Protein AF-A0A6B3FNF9-F1 (afdb_monomer_lite)

Radius of gyration: 13.54 Å; chains: 1; bounding box: 30×28×35 Å

Sequence (80 aa):
QVSAERVSQVRRIVAAHLRHWSLDLHVRPVCRALDELLTNVHRHVGDGNSCV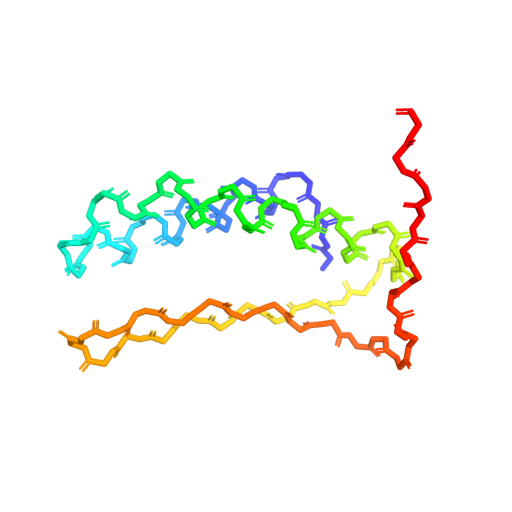LELRWTGRHVTVSVADNSARMPRLLPAG

pLDDT: mean 84.39, std 12.55, range [48.88, 97.44]

Structure (mmCIF, N/CA/C/O backbone):
data_AF-A0A6B3FNF9-F1
#
_entry.id   AF-A0A6B3FNF9-F1
#
loop_
_atom_site.group_PDB
_atom_site.id
_atom_site.type_symbol
_atom_site.label_atom_id
_atom_site.label_alt_id
_atom_site.label_comp_id
_atom_site.label_asym_id
_atom_site.label_entity_id
_atom_site.label_seq_id
_atom_site.pdbx_PDB_ins_code
_atom_site.Cartn_x
_atom_site.Cartn_y
_atom_site.Cartn_z
_atom_site.occupancy
_atom_site.B_iso_or_equiv
_atom_site.auth_seq_id
_atom_site.auth_comp_id
_atom_site.auth_asym_id
_atom_site.auth_atom_id
_atom_site.pdbx_PDB_model_num
ATOM 1 N N . GLN A 1 1 ? 14.269 4.911 -6.227 1.00 57.56 1 GLN A N 1
ATOM 2 C CA . GLN A 1 1 ? 14.769 3.613 -6.714 1.00 57.56 1 GLN A CA 1
ATOM 3 C C . GLN A 1 1 ? 14.247 2.508 -5.813 1.00 57.56 1 GLN A C 1
ATOM 5 O O . GLN A 1 1 ? 14.335 2.636 -4.593 1.00 57.56 1 GLN A O 1
ATOM 10 N N . VAL A 1 2 ? 13.664 1.472 -6.414 1.00 61.84 2 VAL A N 1
ATOM 11 C CA . VAL A 1 2 ? 13.181 0.274 -5.716 1.00 61.84 2 VAL A CA 1
ATOM 12 C C . VAL A 1 2 ? 14.379 -0.651 -5.486 1.00 61.84 2 VAL A C 1
ATOM 14 O O . VAL A 1 2 ? 14.931 -1.182 -6.439 1.00 61.84 2 VAL A O 1
ATOM 17 N N . SER A 1 3 ? 14.811 -0.801 -4.233 1.00 69.62 3 SER A N 1
ATOM 18 C CA . SER A 1 3 ? 15.859 -1.743 -3.807 1.00 69.62 3 SER A CA 1
ATOM 19 C C . SER A 1 3 ? 15.329 -2.640 -2.685 1.00 69.62 3 SER A C 1
ATOM 21 O O . SER A 1 3 ? 14.394 -2.252 -1.984 1.00 69.62 3 SER A O 1
ATOM 23 N N . ALA A 1 4 ? 15.914 -3.824 -2.471 1.00 70.62 4 ALA A N 1
ATOM 24 C CA . ALA A 1 4 ? 15.460 -4.761 -1.431 1.00 70.62 4 ALA A CA 1
ATOM 25 C C . ALA A 1 4 ? 15.449 -4.142 -0.015 1.00 70.62 4 ALA A C 1
ATOM 27 O O . ALA A 1 4 ? 14.539 -4.383 0.786 1.00 70.62 4 ALA A O 1
ATOM 28 N N . GLU A 1 5 ? 16.425 -3.281 0.278 1.00 76.69 5 GLU A N 1
ATOM 29 C CA . GLU A 1 5 ? 16.487 -2.526 1.530 1.00 76.69 5 GLU A CA 1
ATOM 30 C C . GLU A 1 5 ? 15.337 -1.511 1.638 1.00 76.69 5 GLU A C 1
ATOM 32 O O . GLU A 1 5 ? 14.649 -1.451 2.661 1.00 76.69 5 GLU A O 1
ATOM 37 N N . ARG A 1 6 ? 15.054 -0.769 0.556 1.00 81.50 6 ARG A N 1
ATOM 38 C CA . ARG A 1 6 ? 13.915 0.161 0.486 1.00 81.50 6 ARG A CA 1
ATOM 39 C C . ARG A 1 6 ? 12.585 -0.568 0.653 1.00 81.50 6 ARG A C 1
ATOM 41 O O . ARG A 1 6 ? 11.731 -0.080 1.386 1.00 81.50 6 ARG A O 1
ATOM 48 N N . VAL A 1 7 ? 12.416 -1.738 0.036 1.00 82.69 7 VAL A N 1
ATOM 49 C CA . VAL A 1 7 ? 11.210 -2.574 0.185 1.00 82.69 7 VAL A CA 1
ATOM 50 C C . VAL A 1 7 ? 11.018 -2.974 1.649 1.00 82.69 7 VAL A C 1
ATOM 52 O O . VAL A 1 7 ? 9.943 -2.776 2.218 1.00 82.69 7 VAL A O 1
ATOM 55 N N . SER A 1 8 ? 12.081 -3.445 2.302 1.00 87.00 8 SER A N 1
ATOM 56 C CA . SER A 1 8 ? 12.046 -3.796 3.725 1.00 87.00 8 SER A CA 1
ATOM 57 C C . SER A 1 8 ? 11.699 -2.591 4.607 1.00 87.00 8 SER A C 1
ATOM 59 O O . SER A 1 8 ? 10.868 -2.697 5.512 1.00 87.00 8 SER A O 1
ATOM 61 N N . GLN A 1 9 ? 12.274 -1.418 4.325 1.00 90.44 9 GLN A N 1
ATOM 62 C CA . GLN A 1 9 ? 11.964 -0.177 5.037 1.00 90.44 9 GLN A CA 1
ATOM 63 C C . GLN A 1 9 ? 10.491 0.222 4.875 1.00 90.44 9 GLN A C 1
ATOM 65 O O . GLN A 1 9 ? 9.829 0.522 5.871 1.00 90.44 9 GLN A O 1
ATOM 70 N N . VAL A 1 10 ? 9.970 0.180 3.647 1.00 90.25 10 VAL A N 1
ATOM 71 C CA . VAL A 1 10 ? 8.575 0.507 3.324 1.00 90.25 10 VAL A CA 1
ATOM 72 C C . VAL A 1 10 ? 7.611 -0.413 4.070 1.00 90.25 10 VAL A C 1
ATOM 74 O O . VAL A 1 10 ? 6.671 0.076 4.697 1.00 90.25 10 VAL A O 1
ATOM 77 N N . ARG A 1 11 ? 7.874 -1.725 4.112 1.00 91.94 11 ARG A N 1
ATOM 78 C CA . ARG A 1 11 ? 7.050 -2.674 4.884 1.00 91.94 11 ARG A CA 1
ATOM 79 C C . ARG A 1 11 ? 6.969 -2.311 6.359 1.00 91.94 11 ARG A C 1
ATOM 81 O O . ARG A 1 11 ? 5.889 -2.370 6.940 1.00 91.94 11 ARG A O 1
ATOM 88 N N . ARG A 1 12 ? 8.092 -1.928 6.977 1.00 94.69 12 ARG A N 1
ATOM 89 C CA . ARG A 1 12 ? 8.104 -1.522 8.393 1.00 94.69 12 ARG A CA 1
ATOM 90 C C . ARG A 1 12 ? 7.265 -0.268 8.623 1.00 94.69 12 ARG A C 1
ATOM 92 O O . ARG A 1 12 ? 6.521 -0.228 9.597 1.00 94.69 12 ARG A O 1
ATOM 99 N N . ILE A 1 13 ? 7.361 0.719 7.728 1.00 95.25 13 ILE A N 1
ATOM 100 C CA . ILE A 1 13 ? 6.585 1.966 7.808 1.00 95.25 13 ILE A CA 1
ATOM 101 C C . ILE A 1 13 ? 5.089 1.667 7.679 1.00 95.25 13 ILE A C 1
ATOM 103 O O . ILE A 1 13 ? 4.301 2.084 8.525 1.00 95.25 13 ILE A O 1
ATOM 107 N N . VAL A 1 14 ? 4.691 0.877 6.679 1.00 95.44 14 VAL A N 1
ATOM 108 C CA . VAL A 1 14 ? 3.281 0.508 6.489 1.00 95.44 14 VAL A CA 1
ATOM 109 C C . VAL A 1 14 ? 2.756 -0.303 7.669 1.00 95.44 14 VAL A C 1
ATOM 111 O O . VAL A 1 14 ? 1.676 -0.013 8.177 1.00 95.44 14 VAL A O 1
ATOM 114 N N . ALA A 1 15 ? 3.525 -1.275 8.164 1.00 96.62 15 ALA A N 1
ATOM 115 C CA . ALA A 1 15 ? 3.145 -2.040 9.346 1.00 96.62 15 ALA A CA 1
ATOM 116 C C . ALA A 1 15 ? 2.958 -1.139 10.578 1.00 96.62 15 ALA A C 1
ATOM 118 O O . ALA A 1 15 ? 2.036 -1.369 11.357 1.00 96.62 15 ALA A O 1
ATOM 119 N N . ALA A 1 16 ? 3.796 -0.113 10.755 1.00 97.44 16 ALA A N 1
ATOM 120 C CA . ALA A 1 16 ? 3.643 0.853 11.840 1.00 97.44 16 ALA A CA 1
ATOM 121 C C . ALA A 1 16 ? 2.339 1.658 11.713 1.00 97.44 16 ALA A C 1
ATOM 123 O O . ALA A 1 16 ? 1.599 1.750 12.690 1.00 97.44 16 ALA A O 1
ATOM 124 N N . HIS A 1 17 ? 2.008 2.164 10.520 1.00 97.12 17 HIS A N 1
ATOM 125 C CA . HIS A 1 17 ? 0.745 2.879 10.291 1.00 97.12 17 HIS A CA 1
ATOM 126 C C . HIS A 1 17 ? -0.486 1.997 10.517 1.00 97.12 17 HIS A C 1
ATOM 128 O O . HIS A 1 17 ? -1.429 2.418 11.180 1.00 97.12 17 HIS A O 1
ATOM 134 N N . LEU A 1 18 ? -0.468 0.754 10.027 1.00 97.25 18 LEU A N 1
ATOM 135 C CA . LEU A 1 18 ? -1.578 -0.178 10.232 1.00 97.25 18 LEU A CA 1
ATOM 136 C C . LEU A 1 18 ? -1.805 -0.474 11.716 1.00 97.25 18 LEU A C 1
ATOM 138 O O . LEU A 1 18 ? -2.943 -0.436 12.169 1.00 97.25 18 LEU A O 1
ATOM 142 N N . ARG A 1 19 ? -0.738 -0.708 12.489 1.00 97.12 19 ARG A N 1
ATOM 143 C CA . ARG A 1 19 ? -0.850 -0.890 13.946 1.00 97.12 19 ARG A CA 1
ATOM 144 C C . ARG A 1 19 ? -1.339 0.371 14.645 1.00 97.12 19 ARG A C 1
ATOM 146 O O . ARG A 1 19 ? -2.176 0.291 15.533 1.00 97.12 19 ARG A O 1
ATOM 153 N N . HIS A 1 20 ? -0.866 1.539 14.218 1.00 96.62 20 HIS A N 1
ATOM 154 C CA . HIS A 1 20 ? -1.334 2.814 14.754 1.00 96.62 20 HIS A CA 1
ATOM 155 C C . HIS A 1 20 ? -2.845 3.016 14.540 1.00 96.62 20 HIS A C 1
ATOM 157 O O . HIS A 1 20 ? -3.519 3.575 15.400 1.00 96.62 20 HIS A O 1
ATOM 163 N N . TRP A 1 21 ? -3.402 2.496 13.444 1.00 96.94 21 TRP A N 1
ATOM 164 C CA . TRP A 1 21 ? -4.846 2.486 13.182 1.00 96.94 21 TRP A CA 1
ATOM 165 C C . TRP A 1 21 ? -5.589 1.272 13.760 1.00 96.94 21 TRP A C 1
ATOM 167 O O . TRP A 1 21 ? -6.764 1.088 13.454 1.00 96.94 21 TRP A O 1
ATOM 177 N N . SER A 1 22 ? -4.939 0.453 14.596 1.00 96.62 22 SER A N 1
ATOM 178 C CA . SER A 1 22 ? -5.501 -0.784 15.171 1.00 96.62 22 SER A CA 1
ATOM 179 C C . SER A 1 22 ? -5.930 -1.825 14.120 1.00 96.62 22 SER A C 1
ATOM 181 O O . SER A 1 22 ? -6.907 -2.552 14.290 1.00 96.62 22 SER A O 1
ATOM 183 N N . LEU A 1 23 ? -5.203 -1.899 13.001 1.00 96.69 23 LEU A N 1
ATOM 184 C CA . LEU A 1 23 ? -5.441 -2.819 11.884 1.00 96.69 23 LEU A CA 1
ATOM 185 C C . LEU A 1 23 ? -4.433 -3.981 11.854 1.00 96.69 23 LEU A C 1
ATOM 187 O O . LEU A 1 23 ? -4.021 -4.418 10.780 1.00 96.69 23 LEU A O 1
ATOM 191 N N . ASP A 1 24 ? -4.034 -4.515 13.007 1.00 96.81 24 ASP A N 1
ATOM 192 C CA . ASP A 1 24 ? -2.995 -5.549 13.152 1.00 96.81 24 ASP A CA 1
ATOM 193 C C . ASP A 1 24 ? -3.201 -6.779 12.254 1.00 96.81 24 ASP A C 1
ATOM 195 O O . ASP A 1 24 ? -2.254 -7.282 11.643 1.00 96.81 24 ASP A O 1
ATOM 199 N N . LEU A 1 25 ? -4.451 -7.225 12.100 1.00 96.12 25 LEU A N 1
ATOM 200 C CA . LEU A 1 25 ? -4.804 -8.359 11.237 1.00 96.12 25 LEU A CA 1
ATOM 201 C C . LEU A 1 25 ? -4.494 -8.101 9.751 1.00 96.12 25 LEU A C 1
ATOM 203 O O . LEU A 1 25 ? -4.242 -9.045 9.002 1.00 96.12 25 LEU A O 1
ATOM 207 N N . HIS A 1 26 ? -4.446 -6.835 9.333 1.00 95.81 26 HIS A N 1
ATOM 208 C CA . HIS A 1 26 ? -4.173 -6.428 7.955 1.00 95.81 26 HIS A CA 1
ATOM 209 C C . HIS A 1 26 ? -2.677 -6.292 7.659 1.00 95.81 26 HIS A C 1
ATOM 211 O O . HIS A 1 26 ? -2.295 -6.244 6.491 1.00 95.81 26 HIS A O 1
ATOM 217 N N . VAL A 1 27 ? -1.808 -6.287 8.679 1.00 95.69 27 VAL A N 1
ATOM 218 C CA . VAL A 1 27 ? -0.358 -6.109 8.494 1.00 95.69 27 VAL A CA 1
ATOM 219 C C . VAL A 1 27 ? 0.213 -7.163 7.550 1.00 95.69 27 VAL A C 1
ATOM 221 O O . VAL A 1 27 ? 0.900 -6.819 6.591 1.00 95.69 27 VAL A O 1
ATOM 224 N N . ARG A 1 28 ? -0.095 -8.445 7.779 1.00 95.38 28 ARG A N 1
ATOM 225 C CA . ARG A 1 28 ? 0.404 -9.541 6.933 1.00 95.38 28 ARG A 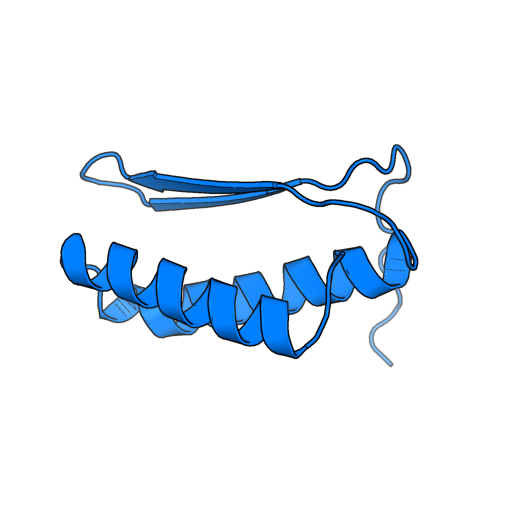CA 1
ATOM 226 C C . ARG A 1 28 ? -0.080 -9.455 5.478 1.00 95.38 28 ARG A C 1
ATOM 228 O O . ARG A 1 28 ? 0.783 -9.432 4.601 1.00 95.38 28 ARG A O 1
ATOM 235 N N . PRO A 1 29 ? -1.395 -9.404 5.187 1.00 94.69 29 PRO A N 1
ATOM 236 C CA . PRO A 1 29 ? -1.867 -9.361 3.804 1.00 94.69 29 PRO A CA 1
ATOM 237 C C . PRO A 1 29 ? -1.420 -8.093 3.067 1.00 94.69 29 PRO A C 1
ATOM 239 O O . PRO A 1 29 ? -1.022 -8.189 1.910 1.00 94.69 29 PRO A O 1
ATOM 242 N N . VAL A 1 30 ? -1.392 -6.930 3.730 1.00 94.00 30 VAL A N 1
ATOM 243 C CA . VAL A 1 30 ? -0.926 -5.683 3.103 1.00 94.00 30 VAL A CA 1
ATOM 244 C C . VAL A 1 30 ? 0.571 -5.730 2.800 1.00 94.00 30 VAL A C 1
ATOM 246 O O . VAL A 1 30 ? 0.969 -5.364 1.699 1.00 94.00 30 VAL A O 1
ATOM 249 N N . CYS A 1 31 ? 1.408 -6.214 3.726 1.00 93.31 31 CYS A N 1
ATOM 250 C CA . CYS A 1 31 ? 2.841 -6.362 3.451 1.00 93.31 31 CYS A CA 1
ATOM 251 C C . CYS A 1 31 ? 3.095 -7.297 2.266 1.00 93.31 31 CYS A C 1
ATOM 253 O O . CYS A 1 31 ? 3.945 -6.994 1.438 1.00 93.31 31 CYS A O 1
ATOM 255 N N . ARG A 1 32 ? 2.337 -8.397 2.164 1.00 92.88 32 ARG A N 1
ATOM 256 C CA . ARG A 1 32 ? 2.446 -9.325 1.034 1.00 92.88 32 ARG A CA 1
ATOM 257 C C . ARG A 1 32 ? 2.046 -8.660 -0.283 1.00 92.88 32 ARG A C 1
ATOM 259 O O . ARG A 1 32 ? 2.771 -8.774 -1.258 1.00 92.88 32 ARG A O 1
ATOM 266 N N . ALA A 1 33 ? 0.923 -7.940 -0.308 1.00 91.38 33 ALA A N 1
ATOM 267 C CA . ALA A 1 33 ? 0.493 -7.214 -1.503 1.00 91.38 33 ALA A CA 1
ATOM 268 C C . ALA A 1 33 ? 1.527 -6.160 -1.935 1.00 91.38 33 ALA A C 1
ATOM 270 O O . ALA A 1 33 ? 1.778 -5.992 -3.124 1.00 91.38 33 ALA A O 1
ATOM 271 N N . LEU A 1 34 ? 2.163 -5.484 -0.974 1.00 90.94 34 LEU A N 1
ATOM 272 C CA . LEU A 1 34 ? 3.239 -4.534 -1.251 1.00 90.94 34 LEU A CA 1
ATOM 273 C C . LEU A 1 34 ? 4.472 -5.192 -1.858 1.00 90.94 34 LEU A C 1
ATOM 275 O O . LEU A 1 34 ? 5.039 -4.617 -2.781 1.00 90.94 34 LEU A O 1
ATOM 279 N N . ASP A 1 35 ? 4.873 -6.367 -1.366 1.00 90.06 35 ASP A N 1
ATOM 280 C CA . ASP A 1 35 ? 5.982 -7.121 -1.957 1.00 90.06 35 ASP A CA 1
ATOM 281 C C . ASP A 1 35 ? 5.706 -7.384 -3.443 1.00 90.06 35 ASP A C 1
ATOM 283 O O . ASP A 1 35 ? 6.511 -7.011 -4.291 1.00 90.06 35 ASP A O 1
ATOM 287 N N . GLU A 1 36 ? 4.529 -7.925 -3.764 1.00 89.00 36 GLU A N 1
ATOM 288 C CA . GLU A 1 36 ? 4.146 -8.246 -5.144 1.00 89.00 36 GLU A CA 1
ATOM 289 C C . GLU A 1 36 ? 4.096 -7.001 -6.041 1.00 89.00 36 GLU A C 1
ATOM 291 O O . GLU A 1 36 ? 4.629 -7.000 -7.153 1.00 89.00 36 GLU A O 1
ATOM 296 N N . LEU A 1 37 ? 3.495 -5.907 -5.558 1.00 87.81 37 LEU A N 1
ATOM 297 C CA . LEU A 1 37 ? 3.403 -4.660 -6.318 1.00 87.81 37 LEU A CA 1
ATOM 298 C C . LEU A 1 37 ? 4.784 -4.045 -6.569 1.00 87.81 37 LEU A C 1
ATOM 300 O O . LEU A 1 37 ? 5.082 -3.645 -7.693 1.00 87.81 37 LEU A O 1
ATOM 304 N N . LEU A 1 38 ? 5.654 -4.002 -5.558 1.00 85.00 38 LEU A N 1
ATOM 305 C CA . LEU A 1 38 ? 6.997 -3.435 -5.693 1.00 85.00 38 LEU A CA 1
ATOM 306 C C . LEU A 1 38 ? 7.913 -4.322 -6.545 1.00 85.00 38 LEU A C 1
ATOM 308 O O . LEU A 1 38 ? 8.700 -3.799 -7.336 1.00 85.00 38 LEU A O 1
ATOM 312 N N . THR A 1 39 ? 7.789 -5.649 -6.448 1.00 83.56 39 THR A N 1
ATOM 313 C CA . THR A 1 39 ? 8.470 -6.583 -7.355 1.00 83.56 39 THR A CA 1
ATOM 314 C C . THR A 1 39 ? 7.999 -6.389 -8.793 1.00 83.56 39 THR A C 1
ATOM 316 O O . THR A 1 39 ? 8.830 -6.377 -9.704 1.00 83.56 39 THR A O 1
ATOM 319 N N . ASN A 1 40 ? 6.699 -6.172 -9.012 1.00 82.94 40 ASN A N 1
ATOM 320 C CA . ASN A 1 40 ? 6.174 -5.862 -10.338 1.00 82.94 40 ASN A CA 1
ATOM 321 C C . ASN A 1 40 ? 6.747 -4.558 -10.896 1.00 82.94 40 ASN A C 1
ATOM 323 O O . ASN A 1 40 ? 7.175 -4.557 -12.050 1.00 82.94 40 ASN A O 1
ATOM 327 N N . VAL A 1 41 ? 6.822 -3.493 -10.094 1.00 81.94 41 VAL A N 1
ATOM 328 C CA . VAL A 1 41 ? 7.459 -2.230 -10.503 1.00 81.94 41 VAL A CA 1
ATOM 329 C C . VAL A 1 41 ? 8.919 -2.464 -10.882 1.00 81.94 41 VAL A C 1
ATOM 331 O O . VAL A 1 41 ? 9.337 -2.097 -11.977 1.00 81.94 41 VAL A O 1
ATOM 334 N N . HIS A 1 42 ? 9.693 -3.127 -10.019 1.00 79.31 42 HIS A N 1
ATOM 335 C CA . HIS A 1 42 ? 11.109 -3.384 -10.284 1.00 79.31 42 HIS A CA 1
ATOM 336 C C . HIS A 1 42 ? 11.317 -4.180 -11.584 1.00 79.31 42 HIS A C 1
ATOM 338 O O . HIS A 1 42 ? 12.153 -3.812 -12.405 1.00 79.31 42 HIS A O 1
ATOM 344 N N . ARG A 1 43 ? 10.507 -5.224 -11.817 1.00 76.56 43 ARG A N 1
ATOM 345 C CA . ARG A 1 43 ? 10.616 -6.082 -13.006 1.00 76.56 43 ARG A CA 1
ATOM 346 C C . ARG A 1 43 ? 10.221 -5.378 -14.307 1.00 76.56 43 ARG A C 1
ATOM 348 O O . ARG A 1 43 ? 10.843 -5.630 -15.333 1.00 76.56 43 ARG A O 1
ATOM 355 N N . HIS A 1 44 ? 9.172 -4.554 -14.294 1.00 75.25 44 HIS A N 1
ATOM 356 C CA . HIS A 1 44 ? 8.577 -4.021 -15.529 1.00 75.25 44 HIS A CA 1
ATOM 357 C C . HIS A 1 44 ? 9.021 -2.600 -15.876 1.00 75.25 44 HIS A C 1
ATOM 359 O O . HIS A 1 44 ? 8.935 -2.206 -17.039 1.00 75.25 44 HIS A O 1
ATOM 365 N N . VAL A 1 45 ? 9.476 -1.831 -14.888 1.00 71.69 45 VAL A N 1
ATOM 366 C CA . VAL A 1 45 ? 9.811 -0.411 -15.050 1.00 71.69 45 VAL A CA 1
ATOM 367 C C . VAL A 1 45 ? 11.332 -0.203 -15.117 1.00 71.69 45 VAL A C 1
ATOM 369 O O . VAL A 1 45 ? 11.789 0.782 -15.692 1.00 71.69 45 VAL A O 1
ATOM 372 N N . GLY A 1 46 ? 12.128 -1.160 -14.628 1.00 65.81 46 GLY A N 1
ATOM 373 C CA . GLY A 1 46 ? 13.590 -1.139 -14.707 1.00 65.81 46 GLY A CA 1
ATOM 374 C C . GLY A 1 46 ? 14.262 -0.203 -13.697 1.00 65.81 46 GLY A C 1
ATOM 375 O O . GLY A 1 46 ? 13.611 0.541 -12.955 1.00 65.81 46 GLY A O 1
ATOM 376 N N . ASP A 1 47 ? 15.593 -0.260 -13.654 1.00 65.06 47 ASP A N 1
ATOM 377 C CA . ASP A 1 47 ? 16.400 0.503 -12.701 1.00 65.06 47 ASP A CA 1
ATOM 378 C C . ASP A 1 47 ? 16.322 2.018 -12.944 1.00 65.06 47 ASP A C 1
ATOM 380 O O . ASP A 1 47 ? 16.199 2.497 -14.068 1.00 65.06 47 ASP A O 1
ATOM 384 N N . GLY A 1 48 ? 16.394 2.795 -11.858 1.00 64.75 48 GLY A N 1
ATOM 385 C CA . GLY A 1 48 ? 16.371 4.263 -11.907 1.00 64.75 48 GLY A CA 1
ATOM 386 C C . GLY A 1 48 ? 14.988 4.906 -11.775 1.00 64.75 48 GLY A C 1
ATOM 387 O O . GLY A 1 48 ? 14.913 6.090 -11.454 1.00 64.75 48 GLY A O 1
ATOM 388 N N . ASN A 1 49 ? 13.903 4.140 -11.904 1.00 69.81 49 ASN A N 1
ATOM 389 C CA . ASN A 1 49 ? 12.551 4.680 -11.786 1.00 69.81 49 ASN A CA 1
ATOM 390 C C . ASN A 1 49 ? 12.073 4.841 -10.329 1.00 69.81 49 ASN A C 1
ATOM 392 O O . ASN A 1 49 ? 12.535 4.176 -9.386 1.00 69.81 49 ASN A O 1
ATOM 396 N N . SER A 1 50 ? 11.174 5.807 -10.132 1.00 77.88 50 SER A N 1
ATOM 397 C CA . SER A 1 50 ? 10.503 6.082 -8.863 1.00 77.88 50 SER A CA 1
ATOM 398 C C . SER A 1 50 ? 9.086 5.515 -8.884 1.00 77.88 50 SER A C 1
ATOM 400 O O . SER A 1 50 ? 8.423 5.477 -9.915 1.00 77.88 50 SER A O 1
ATOM 402 N N . CYS A 1 51 ? 8.624 5.079 -7.717 1.00 85.62 51 CYS A N 1
ATOM 403 C CA . CYS A 1 51 ? 7.234 4.725 -7.490 1.00 85.62 51 CYS A CA 1
ATOM 404 C C . CYS A 1 51 ? 6.725 5.456 -6.253 1.00 85.62 51 CYS A C 1
ATOM 406 O O . CYS A 1 51 ? 7.482 5.721 -5.313 1.00 85.62 51 CYS A O 1
ATOM 408 N N . VAL A 1 52 ? 5.437 5.759 -6.256 1.00 89.19 52 VAL A N 1
ATOM 409 C CA . VAL A 1 52 ? 4.715 6.380 -5.156 1.00 89.19 52 VAL A CA 1
ATOM 410 C C . VAL A 1 52 ? 3.880 5.307 -4.479 1.00 89.19 52 VAL A C 1
ATOM 412 O O . VAL A 1 52 ? 3.153 4.566 -5.137 1.00 89.19 52 VAL A O 1
ATOM 415 N N . LEU A 1 53 ? 4.000 5.226 -3.158 1.00 91.06 53 LEU A N 1
ATOM 416 C CA . LEU A 1 53 ? 3.120 4.433 -2.315 1.00 91.06 53 LEU A CA 1
ATOM 417 C C . LEU A 1 53 ? 2.175 5.383 -1.585 1.00 91.06 53 LEU A C 1
ATOM 419 O O . LEU A 1 53 ? 2.629 6.235 -0.823 1.00 91.06 53 LEU A O 1
ATOM 423 N N . GLU A 1 54 ? 0.877 5.192 -1.778 1.00 93.69 54 GLU A N 1
ATOM 424 C CA . GLU A 1 54 ? -0.165 5.884 -1.031 1.00 93.69 54 GLU A CA 1
ATOM 425 C C . GLU A 1 54 ? -0.852 4.911 -0.072 1.00 93.69 54 GLU A C 1
ATOM 427 O O . GLU A 1 54 ? -1.271 3.814 -0.453 1.00 93.69 54 GLU A O 1
ATOM 432 N N . LEU A 1 55 ? -0.974 5.334 1.185 1.00 94.69 55 LEU A N 1
ATOM 433 C CA . LEU A 1 55 ? -1.707 4.621 2.217 1.00 94.69 55 LEU A CA 1
ATOM 434 C C . LEU A 1 55 ? -2.804 5.535 2.760 1.00 94.69 55 LEU A C 1
ATOM 436 O O . LEU A 1 55 ? -2.518 6.552 3.390 1.00 94.69 55 LEU A O 1
ATOM 440 N N . ARG A 1 56 ? -4.061 5.153 2.537 1.00 95.56 56 ARG A N 1
ATOM 441 C CA . ARG A 1 56 ? -5.228 5.956 2.910 1.00 95.56 56 ARG A CA 1
ATOM 442 C C . ARG A 1 56 ? -6.142 5.169 3.837 1.00 95.56 56 ARG A C 1
ATOM 444 O O . ARG A 1 56 ? -6.545 4.056 3.510 1.00 95.56 56 ARG A O 1
ATOM 451 N N . TRP A 1 57 ? -6.505 5.768 4.967 1.00 95.31 57 TRP A N 1
ATOM 452 C CA . TRP A 1 57 ? -7.422 5.193 5.950 1.00 95.31 57 TRP A CA 1
ATOM 453 C C . TRP A 1 57 ? -8.608 6.120 6.186 1.00 95.31 57 TRP A C 1
ATOM 455 O O . TRP A 1 57 ? -8.429 7.311 6.424 1.00 95.31 57 TRP A O 1
ATO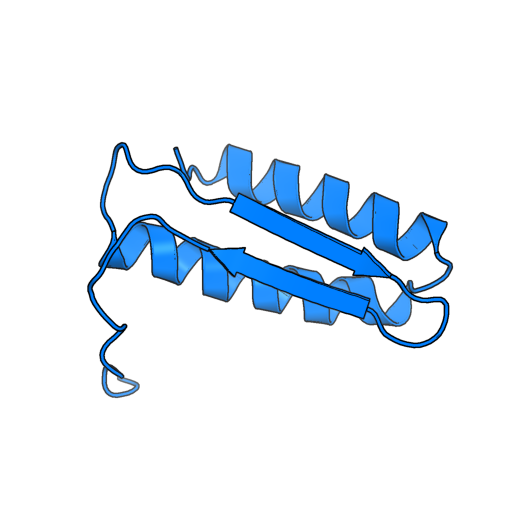M 465 N N . THR A 1 58 ? -9.823 5.574 6.125 1.00 95.44 58 THR A N 1
ATOM 466 C CA . THR A 1 58 ? -11.063 6.355 6.290 1.00 95.44 58 THR A CA 1
ATOM 467 C C . THR A 1 58 ? -11.787 6.093 7.610 1.00 95.44 58 THR A C 1
ATOM 469 O O . THR A 1 58 ? -12.946 6.471 7.745 1.00 95.44 58 THR A O 1
ATOM 472 N N . GLY A 1 59 ? -11.195 5.332 8.534 1.00 93.31 59 GLY A N 1
ATOM 473 C CA . GLY A 1 59 ? -11.910 4.781 9.695 1.00 93.31 59 GLY A CA 1
ATOM 474 C C . GLY A 1 59 ? -12.691 3.491 9.405 1.00 93.31 59 GLY A C 1
ATOM 475 O O . GLY A 1 59 ? -13.095 2.801 10.335 1.00 93.31 59 GLY A O 1
ATOM 476 N N . ARG A 1 60 ? -12.886 3.138 8.126 1.00 93.81 60 ARG A N 1
ATOM 477 C CA . ARG A 1 60 ? -13.633 1.939 7.701 1.00 93.81 60 ARG A CA 1
ATOM 478 C C . ARG A 1 60 ? -12.889 1.096 6.675 1.00 93.81 60 ARG A C 1
ATOM 480 O O . ARG A 1 60 ? -12.958 -0.126 6.728 1.00 93.81 60 ARG A O 1
ATOM 487 N N . HIS A 1 61 ? -12.187 1.743 5.749 1.00 93.44 61 HIS A N 1
ATOM 488 C CA . HIS A 1 61 ? -11.445 1.066 4.694 1.00 93.44 61 HIS A CA 1
ATOM 489 C C . HIS A 1 61 ? -10.012 1.574 4.652 1.00 93.44 61 HIS A C 1
ATOM 491 O O . HIS A 1 61 ? -9.773 2.783 4.747 1.00 93.44 61 HIS A O 1
ATOM 497 N N . VAL A 1 62 ? -9.077 0.640 4.482 1.00 93.69 62 VAL A N 1
ATOM 498 C CA . VAL A 1 62 ? -7.691 0.943 4.140 1.00 93.69 62 VAL A CA 1
ATOM 499 C C . VAL A 1 62 ? -7.499 0.718 2.646 1.00 93.69 62 VAL A C 1
ATOM 501 O O . VAL A 1 62 ? -7.881 -0.320 2.109 1.00 93.69 62 VAL A O 1
ATOM 504 N N . THR A 1 63 ? -6.935 1.707 1.966 1.00 94.25 63 THR A N 1
ATOM 505 C CA . THR A 1 63 ? -6.513 1.603 0.570 1.00 94.25 63 THR A CA 1
ATOM 506 C C . THR A 1 63 ? -5.001 1.717 0.516 1.00 94.25 63 THR A C 1
ATOM 508 O O . THR A 1 63 ? -4.418 2.604 1.139 1.00 94.25 63 THR A O 1
ATOM 511 N N . VAL A 1 64 ? -4.385 0.803 -0.228 1.00 92.81 64 VAL A N 1
ATOM 512 C CA . VAL A 1 64 ? -2.946 0.750 -0.468 1.00 92.81 64 VAL A CA 1
ATOM 513 C C . VAL A 1 64 ? -2.759 0.803 -1.975 1.00 92.81 64 VAL A C 1
ATOM 515 O O . VAL A 1 64 ? -3.234 -0.092 -2.673 1.00 92.81 64 VAL A O 1
ATOM 518 N N . SER A 1 65 ? -2.089 1.839 -2.463 1.00 91.50 65 SER A N 1
ATOM 519 C CA . SER A 1 65 ? -1.873 2.048 -3.894 1.00 91.50 65 SER A CA 1
ATOM 520 C C . SER A 1 65 ? -0.390 2.212 -4.170 1.00 91.50 65 SER A C 1
ATOM 522 O O . SER A 1 65 ? 0.279 3.002 -3.509 1.00 91.50 65 SER A O 1
ATOM 524 N N . VAL A 1 66 ? 0.122 1.486 -5.160 1.00 89.38 66 VAL A N 1
ATOM 525 C CA . VAL A 1 66 ? 1.475 1.679 -5.689 1.00 89.38 66 VAL A CA 1
ATOM 526 C C . VAL A 1 66 ? 1.332 2.170 -7.120 1.00 89.38 66 VAL A C 1
ATOM 528 O O . VAL A 1 66 ? 0.672 1.519 -7.926 1.00 89.38 66 VAL A O 1
ATOM 531 N N . ALA A 1 67 ? 1.935 3.313 -7.416 1.00 87.44 67 ALA A N 1
ATOM 532 C CA . ALA A 1 67 ? 1.964 3.896 -8.748 1.00 87.44 67 ALA A CA 1
ATOM 533 C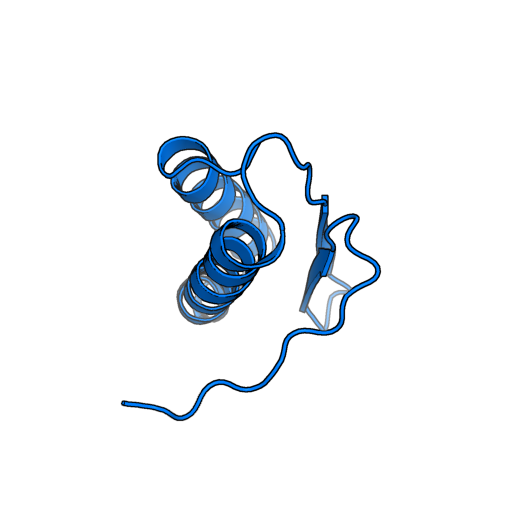 C . ALA A 1 67 ? 3.415 4.065 -9.195 1.00 87.44 67 ALA A C 1
ATOM 535 O O . ALA A 1 67 ? 4.227 4.642 -8.472 1.00 87.44 67 ALA A O 1
ATOM 536 N N . ASP A 1 68 ? 3.748 3.565 -10.376 1.00 85.75 68 ASP A N 1
ATOM 537 C CA . ASP A 1 68 ? 5.003 3.867 -11.058 1.00 85.75 68 ASP A CA 1
ATOM 538 C C . ASP A 1 68 ? 4.777 4.902 -12.174 1.00 85.75 68 ASP A C 1
ATOM 540 O O . ASP A 1 68 ? 3.661 5.370 -12.399 1.00 85.75 68 ASP A O 1
ATOM 544 N N . ASN A 1 69 ? 5.856 5.323 -12.828 1.00 81.62 69 ASN A N 1
ATOM 545 C CA . ASN A 1 69 ? 5.830 6.315 -13.902 1.00 81.62 69 ASN A CA 1
ATOM 546 C C . ASN A 1 69 ? 5.734 5.696 -15.312 1.00 81.62 69 ASN A C 1
ATOM 548 O O . ASN A 1 69 ? 5.875 6.413 -16.305 1.00 81.62 69 ASN A O 1
ATOM 552 N N . SER A 1 70 ? 5.523 4.383 -15.429 1.00 74.75 70 SER A N 1
ATOM 553 C CA . SER A 1 70 ? 5.420 3.689 -16.708 1.00 74.75 70 SER A CA 1
ATOM 554 C C . SER A 1 70 ? 4.028 3.851 -17.311 1.00 74.75 70 SER A C 1
ATOM 556 O O . SER A 1 70 ? 3.013 3.536 -16.701 1.00 74.75 70 SER A O 1
ATOM 558 N N . ALA A 1 71 ? 3.973 4.245 -18.583 1.00 69.88 71 ALA A N 1
ATOM 559 C CA . ALA A 1 71 ? 2.741 4.186 -19.372 1.00 69.88 71 ALA A CA 1
ATOM 560 C C . ALA A 1 71 ? 2.412 2.760 -19.868 1.00 69.88 71 ALA A C 1
ATOM 562 O O . ALA A 1 71 ? 1.404 2.554 -20.545 1.00 69.88 71 ALA A O 1
ATOM 563 N N . ARG A 1 72 ? 3.273 1.765 -19.596 1.00 70.19 72 ARG A N 1
ATOM 564 C CA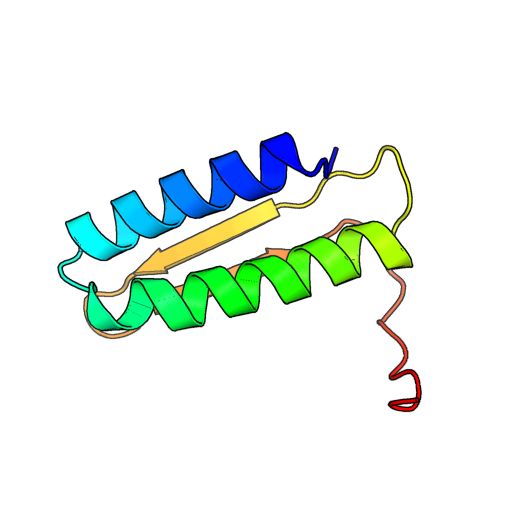 . ARG A 1 72 ? 3.061 0.383 -20.048 1.00 70.19 72 ARG A CA 1
ATOM 565 C C . ARG A 1 72 ? 2.216 -0.376 -19.041 1.00 70.19 72 ARG A C 1
ATOM 567 O O . ARG A 1 72 ? 2.641 -0.603 -17.913 1.00 70.19 72 ARG A O 1
ATOM 574 N N . MET A 1 73 ? 1.066 -0.856 -19.498 1.00 68.69 73 MET A N 1
ATOM 575 C CA . MET A 1 73 ? 0.247 -1.773 -18.719 1.00 68.69 73 MET A CA 1
ATOM 576 C C . MET A 1 73 ? 1.001 -3.101 -18.500 1.00 68.69 73 MET A C 1
ATOM 578 O O . MET A 1 73 ? 1.566 -3.636 -19.464 1.00 68.69 73 MET A O 1
ATOM 582 N N . PRO A 1 74 ? 1.016 -3.655 -17.272 1.00 64.19 74 PRO A N 1
ATOM 583 C CA . PRO A 1 74 ? 1.592 -4.968 -17.015 1.00 64.19 74 PRO A CA 1
ATOM 584 C C . PRO A 1 74 ? 0.902 -6.026 -17.878 1.00 64.19 74 PRO A C 1
ATOM 586 O O . PRO A 1 74 ? -0.327 -6.084 -17.943 1.00 64.19 74 PRO A O 1
ATOM 589 N N . ARG A 1 75 ? 1.684 -6.878 -18.545 1.00 70.38 75 ARG A N 1
ATOM 590 C CA . ARG A 1 75 ? 1.147 -8.057 -19.233 1.00 70.38 75 ARG A CA 1
ATOM 591 C C . ARG A 1 75 ? 1.088 -9.205 -18.232 1.00 70.38 75 ARG A C 1
ATOM 593 O O . ARG A 1 75 ? 2.074 -9.462 -17.549 1.00 70.38 75 ARG A O 1
ATOM 600 N N . LEU A 1 76 ? -0.047 -9.900 -18.162 1.00 67.81 76 LEU A N 1
ATOM 601 C CA . LEU A 1 76 ? -0.141 -11.165 -17.431 1.00 67.81 76 LEU A CA 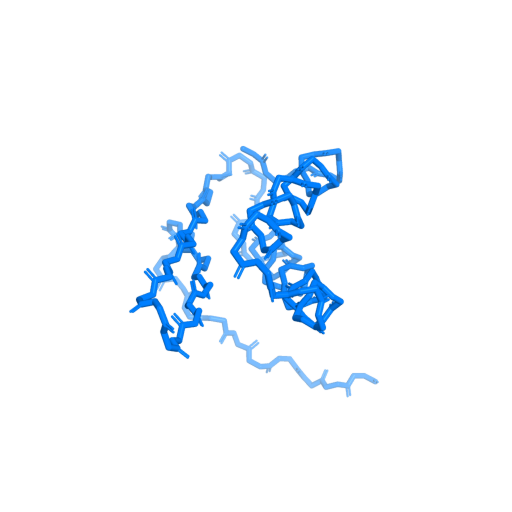1
ATOM 602 C C . LEU A 1 76 ? 0.832 -12.159 -18.074 1.00 67.81 76 LEU A C 1
ATOM 604 O O . LEU A 1 76 ? 0.627 -12.586 -19.210 1.00 67.81 76 LEU A O 1
ATOM 608 N N . LEU A 1 77 ? 1.914 -12.483 -17.370 1.00 64.56 77 LEU A N 1
ATOM 609 C CA . LEU A 1 77 ? 2.778 -13.594 -17.748 1.00 64.56 77 LEU A CA 1
ATOM 610 C C . LEU A 1 77 ? 2.108 -14.898 -17.286 1.00 64.56 77 LEU A C 1
ATOM 612 O O . LEU A 1 77 ? 1.519 -14.903 -16.200 1.00 64.56 77 LEU A O 1
ATOM 616 N N . PRO A 1 78 ? 2.168 -15.989 -18.072 1.00 52.16 78 PRO A N 1
ATOM 617 C CA . PRO A 1 78 ? 1.677 -17.287 -17.626 1.00 52.16 78 PRO A CA 1
ATOM 618 C C . PRO A 1 78 ? 2.370 -17.672 -16.318 1.00 52.16 78 PRO A C 1
ATOM 620 O O . PRO A 1 78 ? 3.581 -17.481 -16.187 1.00 52.16 78 PRO A O 1
ATOM 623 N N . ALA A 1 79 ? 1.614 -18.197 -15.353 1.00 60.62 79 ALA A N 1
ATOM 624 C CA . ALA A 1 79 ? 2.220 -18.864 -14.210 1.00 60.62 79 ALA A CA 1
ATOM 625 C C . ALA A 1 79 ? 3.005 -20.069 -14.752 1.00 60.62 79 ALA A C 1
ATOM 627 O O . ALA A 1 79 ? 2.414 -20.928 -15.407 1.00 60.62 79 ALA A O 1
ATOM 628 N N . GLY A 1 80 ? 4.328 -20.046 -14.578 1.00 48.88 80 GLY A N 1
ATOM 629 C CA . GLY A 1 80 ? 5.203 -21.176 -14.892 1.00 48.88 80 GLY A CA 1
ATOM 630 C C . GLY A 1 80 ? 4.998 -22.331 -13.928 1.00 48.88 80 GLY A C 1
ATOM 631 O O . GLY A 1 80 ? 4.603 -22.059 -12.770 1.00 48.88 80 GLY A O 1
#

Secondary structure (DSSP, 8-state):
---HHHHHHHHHHHHHHHHHTT-HHHHHHHHHHHHHHHHHHHHHH-TT--EEEEEEE-SS-EEEEEEES--SPPP-PPP-

Foldseek 3Di:
DQDPVVLVVVLVVVCVVCVVLVNNVCSVVVNVVSVVLSVQCCVPVHPPWDKDWDWDDDNPDIDTDIGTPDPDDDDDDDDD